Protein AF-A0A920QDI7-F1 (afdb_monomer_lite)

Sequence (162 aa):
MRTILAETRPQVVYTHNFADKHDTHVAVVVPLIRAFANYRRTSGRERFTASRFGATSIWVLDDEKVLLDMSNRPNLVRAFISIFDSQITGGKRYDLALEGRLRSNATFFDSHAVDEMNLASYAMDLKPLVDDPSLDIAGYVDGCIERFREDVRSRVSRFIGD

Secondary structure (DSSP, 8-state):
-HHHHHHH--SEEEE--SS-S-HHHHHHHHHHHHHHHHHHHHH----EEEE-SSS-GGGS-GGGEEEEE-TT-HHHHHHHHHT-HHHHTTS--HHHHHHHHHHHHHHHS-SSS--S-SSEEEEEE-HHHHH-TTS-HHHHHHHHHHHHHHHHHHHHHHHH--

Structure (mmCIF, N/CA/C/O backbone):
data_AF-A0A920QDI7-F1
#
_entry.id   AF-A0A920QDI7-F1
#
loop_
_atom_site.group_PDB
_atom_site.id
_atom_site.type_symbol
_atom_site.label_atom_id
_atom_site.label_alt_id
_atom_site.label_comp_id
_atom_site.label_asym_id
_atom_site.label_entity_id
_atom_site.label_seq_id
_atom_site.pdbx_PDB_ins_code
_atom_site.Cartn_x
_atom_site.Cartn_y
_atom_site.Cartn_z
_atom_site.occupancy
_atom_site.B_iso_or_equiv
_atom_site.auth_seq_id
_atom_site.auth_comp_id
_atom_site.auth_asym_id
_atom_site.auth_atom_id
_atom_site.pdbx_PDB_model_num
ATOM 1 N N . MET A 1 1 ? -17.605 1.417 8.468 1.00 84.44 1 MET A N 1
ATOM 2 C CA . MET A 1 1 ? -16.383 0.741 8.968 1.00 84.44 1 MET A CA 1
ATOM 3 C C . MET A 1 1 ? -16.658 -0.221 10.124 1.00 84.44 1 MET A C 1
ATOM 5 O O . MET A 1 1 ? -16.483 -1.413 9.934 1.00 84.44 1 MET A O 1
ATOM 9 N N . ARG A 1 2 ? -17.113 0.253 11.299 1.00 83.00 2 ARG A N 1
ATOM 10 C CA . ARG A 1 2 ? -17.318 -0.600 12.492 1.00 83.00 2 ARG A CA 1
ATOM 11 C C . ARG A 1 2 ? -18.241 -1.797 12.242 1.00 83.00 2 ARG A C 1
ATOM 13 O O . ARG A 1 2 ? -17.874 -2.906 12.601 1.00 83.00 2 ARG A O 1
ATOM 20 N N . THR A 1 3 ? -19.373 -1.579 11.571 1.00 90.00 3 THR A N 1
ATOM 21 C CA . THR A 1 3 ? -20.306 -2.650 11.183 1.00 90.00 3 THR A CA 1
ATOM 22 C C . THR A 1 3 ? -19.614 -3.716 10.337 1.00 90.00 3 THR A C 1
ATOM 24 O O . THR A 1 3 ? -19.663 -4.886 10.680 1.00 90.00 3 THR A O 1
ATOM 27 N N . ILE A 1 4 ? -18.872 -3.314 9.298 1.00 90.00 4 ILE A N 1
ATOM 28 C CA . ILE A 1 4 ? -18.135 -4.246 8.430 1.00 90.00 4 ILE A CA 1
ATOM 29 C C . ILE A 1 4 ? -17.152 -5.085 9.254 1.00 90.00 4 ILE A C 1
ATOM 31 O O . ILE A 1 4 ? -17.153 -6.301 9.135 1.00 90.00 4 ILE A O 1
ATOM 35 N N . LEU A 1 5 ? -16.358 -4.458 10.129 1.00 86.56 5 LEU A N 1
ATOM 36 C CA . LEU A 1 5 ? -15.389 -5.167 10.976 1.00 86.56 5 LEU A CA 1
ATOM 37 C C . LEU A 1 5 ? -16.057 -6.155 11.948 1.00 86.56 5 LEU A C 1
ATOM 39 O O . LEU A 1 5 ? -15.519 -7.236 12.192 1.00 86.56 5 LEU A O 1
ATOM 43 N N . ALA A 1 6 ? -17.217 -5.793 12.500 1.00 85.31 6 ALA A N 1
ATOM 44 C CA . ALA A 1 6 ? -17.971 -6.639 13.420 1.00 85.31 6 ALA A CA 1
ATOM 45 C C . ALA A 1 6 ? -18.571 -7.874 12.728 1.00 85.31 6 ALA A C 1
ATOM 47 O O . ALA A 1 6 ? -18.485 -8.972 13.286 1.00 85.31 6 ALA A O 1
ATOM 48 N N . GLU A 1 7 ? -19.112 -7.694 11.520 1.00 91.56 7 GLU A N 1
ATOM 49 C CA . GLU A 1 7 ? -19.748 -8.755 10.733 1.00 91.56 7 GLU A CA 1
ATOM 50 C C . GLU A 1 7 ? -18.722 -9.683 10.070 1.00 91.56 7 GLU A C 1
ATOM 52 O O . GLU A 1 7 ? -18.815 -10.902 10.194 1.00 91.56 7 GLU A O 1
ATOM 57 N N . THR A 1 8 ? -17.696 -9.135 9.407 1.00 89.75 8 THR A N 1
ATOM 58 C CA . THR A 1 8 ? -16.724 -9.949 8.650 1.00 89.75 8 THR A CA 1
ATOM 59 C C . THR A 1 8 ? -15.620 -10.534 9.523 1.00 89.75 8 THR A C 1
ATOM 61 O O . THR A 1 8 ? -14.980 -11.510 9.137 1.00 89.75 8 THR A O 1
ATOM 64 N N . ARG A 1 9 ? -15.391 -9.956 10.711 1.00 85.44 9 ARG A N 1
ATOM 65 C CA . ARG A 1 9 ? -14.387 -10.393 11.696 1.00 85.44 9 ARG A CA 1
ATOM 66 C C . ARG A 1 9 ? -13.029 -10.708 11.038 1.00 85.44 9 ARG A C 1
ATOM 68 O O . ARG A 1 9 ? -12.476 -11.781 11.309 1.00 85.44 9 ARG A O 1
ATOM 75 N N . PRO A 1 10 ? -12.437 -9.788 10.254 1.00 84.06 10 PRO A N 1
ATOM 76 C CA . PRO A 1 10 ? -11.335 -10.097 9.340 1.00 84.06 10 PRO A CA 1
ATOM 77 C C . PRO A 1 10 ? -10.015 -10.332 10.083 1.00 84.06 10 PRO A C 1
ATOM 79 O O . PRO A 1 10 ? -9.608 -9.504 10.896 1.00 84.06 10 PRO A O 1
ATOM 82 N N . GLN A 1 11 ? -9.333 -11.457 9.851 1.00 80.19 11 GLN A N 1
ATOM 83 C CA . GLN A 1 11 ? -8.019 -11.731 10.468 1.00 80.19 11 GLN A CA 1
ATOM 84 C C . GLN A 1 11 ? -6.927 -10.785 9.955 1.00 80.19 11 GLN A C 1
ATOM 86 O O . GLN A 1 11 ? -6.039 -10.396 10.713 1.00 80.19 11 GLN A O 1
ATOM 91 N N . VAL A 1 12 ? -7.039 -10.403 8.683 1.00 82.06 12 VAL A N 1
ATOM 92 C CA . VAL A 1 12 ? -6.138 -9.483 7.996 1.00 82.06 12 VAL A CA 1
ATOM 93 C C . VAL A 1 12 ? -6.954 -8.371 7.355 1.00 82.06 12 VAL A C 1
ATOM 95 O O . VAL A 1 12 ? -7.990 -8.639 6.742 1.00 82.06 12 VAL A O 1
ATOM 98 N N . VAL A 1 13 ? -6.485 -7.133 7.484 1.00 85.88 13 VAL A N 1
ATOM 99 C CA . VAL A 1 13 ? -7.046 -5.976 6.779 1.00 85.88 13 VAL A CA 1
ATOM 100 C C . VAL A 1 13 ? -5.986 -5.401 5.848 1.00 85.88 13 VAL A C 1
ATOM 102 O O . VAL A 1 13 ? -4.886 -5.074 6.289 1.00 85.88 13 VAL A O 1
ATOM 105 N N . TYR A 1 14 ? -6.345 -5.269 4.569 1.00 87.19 14 TYR A N 1
ATOM 106 C CA . TYR A 1 14 ? -5.563 -4.549 3.566 1.00 87.19 14 TYR A CA 1
ATOM 107 C C . TYR A 1 14 ? -6.183 -3.168 3.317 1.00 87.19 14 TYR A C 1
ATOM 109 O O . TYR A 1 14 ? -7.402 -3.062 3.178 1.00 87.19 14 TYR A O 1
ATOM 117 N N . THR A 1 15 ? -5.368 -2.113 3.267 1.00 89.75 15 THR A N 1
ATOM 118 C CA . THR A 1 15 ? -5.813 -0.711 3.082 1.00 89.75 15 THR A CA 1
ATOM 119 C C . THR A 1 15 ? -4.766 0.130 2.364 1.00 89.75 15 THR A C 1
ATOM 121 O O . THR A 1 15 ? -3.670 -0.353 2.200 1.00 89.75 15 THR A O 1
ATOM 124 N N . HIS A 1 16 ? -5.038 1.375 1.982 1.00 89.12 16 HIS A N 1
ATOM 125 C CA . HIS A 1 16 ? -4.036 2.270 1.389 1.00 89.12 16 HIS A CA 1
ATOM 126 C C . HIS A 1 16 ? -2.884 2.657 2.334 1.00 89.12 16 HIS A C 1
ATOM 128 O O . HIS A 1 16 ? -2.916 2.368 3.532 1.00 89.12 16 HIS A O 1
ATOM 134 N N . ASN A 1 17 ? -1.895 3.369 1.785 1.00 83.69 17 ASN A N 1
ATOM 135 C CA . ASN A 1 17 ? -0.751 3.913 2.511 1.00 83.69 17 ASN A CA 1
ATOM 136 C C . ASN A 1 17 ? -0.954 5.369 2.955 1.00 83.69 17 ASN A C 1
ATOM 138 O O . ASN A 1 17 ? -1.677 6.121 2.308 1.00 83.69 17 ASN A O 1
ATOM 142 N N . PHE A 1 18 ? -0.281 5.777 4.036 1.00 88.69 18 PHE A N 1
ATOM 143 C CA . PHE A 1 18 ? -0.295 7.169 4.507 1.00 88.69 18 PHE A CA 1
ATOM 144 C C . PHE A 1 18 ? 0.543 8.109 3.637 1.00 88.69 18 PHE A C 1
ATOM 146 O O . PHE A 1 18 ? 0.197 9.275 3.487 1.00 88.69 18 PHE A O 1
ATOM 153 N N . ALA A 1 19 ? 1.622 7.603 3.041 1.00 88.50 19 ALA A N 1
ATOM 154 C CA . ALA A 1 19 ? 2.451 8.339 2.092 1.00 88.50 19 ALA A CA 1
ATOM 155 C C . ALA A 1 19 ? 2.031 7.973 0.664 1.00 88.50 19 ALA A C 1
ATOM 157 O O . ALA A 1 19 ? 2.696 7.209 -0.041 1.00 88.50 19 ALA A O 1
ATOM 158 N N . ASP A 1 20 ? 0.859 8.472 0.284 1.00 88.00 20 ASP A N 1
ATOM 159 C CA . ASP A 1 20 ? 0.262 8.330 -1.039 1.00 88.00 20 ASP A CA 1
ATOM 160 C C . ASP A 1 20 ? 0.151 9.701 -1.711 1.00 88.00 20 ASP A C 1
A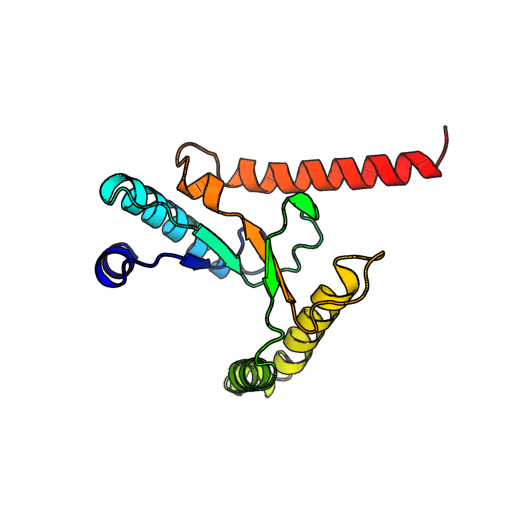TOM 162 O O . ASP A 1 20 ? -0.009 10.718 -1.041 1.00 88.00 20 ASP A O 1
ATOM 166 N N . LYS A 1 21 ? 0.218 9.741 -3.043 1.00 87.88 21 LYS A N 1
ATOM 167 C CA . LYS A 1 21 ? 0.035 10.986 -3.799 1.00 87.88 21 LYS A CA 1
ATOM 168 C C . LYS A 1 21 ? -1.438 11.416 -3.870 1.00 87.88 21 LYS A C 1
ATOM 170 O O . LYS A 1 21 ? -1.725 12.560 -4.213 1.00 87.88 21 LYS A O 1
ATOM 175 N N . HIS A 1 22 ? -2.369 10.503 -3.616 1.00 88.88 22 HIS A N 1
ATOM 176 C CA . HIS A 1 22 ? -3.800 10.762 -3.639 1.00 88.88 22 HIS A CA 1
ATOM 177 C C . HIS A 1 22 ? -4.343 10.973 -2.222 1.00 88.88 22 HIS A C 1
ATOM 179 O O . HIS A 1 22 ? -4.466 10.024 -1.450 1.00 88.88 22 HIS A O 1
ATOM 185 N N . ASP A 1 23 ? -4.773 12.197 -1.909 1.00 92.00 23 ASP A N 1
ATOM 186 C CA . ASP A 1 23 ? -5.338 12.550 -0.594 1.00 92.00 23 ASP A CA 1
ATOM 187 C C . ASP A 1 23 ? -6.524 11.667 -0.189 1.00 92.00 23 ASP A C 1
ATOM 189 O O . ASP A 1 23 ? -6.730 11.385 0.990 1.00 92.00 23 ASP A O 1
ATOM 193 N N . THR A 1 24 ? -7.299 11.181 -1.162 1.00 93.50 24 THR A N 1
ATOM 194 C CA . THR A 1 24 ? -8.423 10.270 -0.911 1.00 93.50 24 THR A CA 1
ATOM 195 C C . THR A 1 24 ? -7.972 8.927 -0.349 1.00 93.50 24 THR A C 1
ATOM 197 O O . THR A 1 24 ? -8.672 8.363 0.489 1.00 93.50 24 THR A O 1
ATOM 200 N N . HIS A 1 25 ? -6.803 8.425 -0.755 1.00 90.69 25 HIS A N 1
ATOM 201 C CA . HIS A 1 25 ? -6.220 7.224 -0.170 1.00 90.69 25 HIS A CA 1
ATOM 202 C C . HIS A 1 25 ? -5.882 7.483 1.299 1.00 90.69 25 HIS A C 1
ATOM 204 O O . HIS A 1 25 ? -6.381 6.770 2.167 1.00 90.69 25 HIS A O 1
ATOM 210 N N . VAL A 1 26 ? -5.151 8.563 1.590 1.00 90.31 26 VAL A N 1
ATOM 211 C CA . VAL A 1 26 ? -4.766 8.954 2.959 1.00 90.31 26 VAL A CA 1
ATOM 212 C C . VAL A 1 26 ? -5.997 9.149 3.857 1.00 90.31 26 VAL A C 1
ATOM 214 O O . VAL A 1 26 ? -6.053 8.629 4.976 1.00 90.31 26 VAL A O 1
ATOM 217 N N . ALA A 1 27 ? -7.030 9.823 3.342 1.00 91.94 27 ALA A N 1
ATOM 218 C CA . ALA A 1 27 ? -8.278 10.094 4.050 1.00 91.94 27 ALA A CA 1
ATOM 219 C C . ALA A 1 27 ? -9.062 8.824 4.430 1.00 91.94 27 ALA A C 1
ATOM 221 O O . ALA A 1 27 ? -9.822 8.849 5.399 1.00 91.94 27 ALA A O 1
ATOM 222 N N . VAL A 1 28 ? -8.880 7.709 3.711 1.00 91.06 28 VAL A N 1
ATOM 223 C CA . VAL A 1 28 ? -9.511 6.415 4.031 1.00 91.06 28 VAL A CA 1
ATOM 224 C C . VAL A 1 28 ? -8.742 5.655 5.117 1.00 91.06 28 VAL A C 1
ATOM 226 O O . VAL A 1 28 ? -9.365 5.024 5.977 1.00 91.06 28 VAL A O 1
ATOM 229 N N . VAL A 1 29 ? -7.407 5.726 5.127 1.00 90.81 29 VAL A N 1
ATOM 230 C CA . VAL A 1 29 ? -6.571 4.936 6.054 1.00 90.81 29 VAL A CA 1
ATOM 231 C C . VAL A 1 29 ? -6.758 5.381 7.501 1.00 90.81 29 VAL A C 1
ATOM 233 O O . VAL A 1 29 ? -6.968 4.545 8.379 1.00 90.81 29 VAL A O 1
ATOM 236 N N . VAL A 1 30 ? -6.742 6.692 7.763 1.00 90.56 30 VAL A N 1
ATOM 237 C CA . VAL A 1 30 ? -6.856 7.249 9.125 1.00 90.56 30 VAL A CA 1
ATOM 238 C C . VAL A 1 30 ? -8.102 6.740 9.875 1.00 90.56 30 VAL A C 1
ATOM 240 O O . VAL A 1 30 ? -7.959 6.182 10.971 1.00 90.56 30 VAL A O 1
ATOM 243 N N . PRO A 1 31 ? -9.338 6.889 9.350 1.00 91.56 31 PRO A N 1
ATOM 244 C CA . PRO A 1 31 ? -10.523 6.392 10.039 1.00 91.56 31 PRO A CA 1
ATOM 245 C C . PRO A 1 31 ? -10.562 4.862 10.114 1.00 91.56 31 PRO A C 1
ATOM 247 O O . PRO A 1 31 ? -11.150 4.334 11.061 1.00 91.56 31 PRO A O 1
ATOM 250 N N . LEU A 1 32 ? -9.954 4.140 9.163 1.00 91.00 32 LEU A N 1
ATOM 251 C CA . LEU A 1 32 ? -9.877 2.678 9.213 1.00 91.00 32 LEU A CA 1
ATOM 252 C C . LEU A 1 32 ? -9.009 2.213 10.375 1.00 91.00 32 LEU A C 1
ATOM 254 O O . LEU A 1 32 ? -9.485 1.415 11.178 1.00 91.00 32 LEU A O 1
ATOM 258 N N . ILE A 1 33 ? -7.791 2.741 10.499 1.00 89.75 33 ILE A N 1
ATOM 259 C CA . ILE A 1 33 ? -6.868 2.389 11.583 1.00 89.75 33 ILE A CA 1
ATOM 260 C C . ILE A 1 33 ? -7.504 2.686 12.938 1.00 89.75 33 ILE A C 1
ATOM 262 O O . ILE A 1 33 ? -7.586 1.799 13.785 1.00 89.75 33 ILE A O 1
ATOM 266 N N . ARG A 1 34 ? -8.106 3.869 13.108 1.00 90.06 34 ARG A N 1
ATOM 267 C CA . ARG A 1 34 ? -8.834 4.220 14.340 1.00 90.06 34 ARG A CA 1
ATOM 268 C C . ARG A 1 34 ? -10.013 3.288 14.625 1.00 90.06 34 ARG A C 1
ATOM 270 O O . ARG A 1 34 ? -10.267 2.938 15.780 1.00 90.06 34 ARG A O 1
ATOM 277 N N . ALA A 1 35 ? -10.780 2.898 13.608 1.00 89.50 35 ALA A N 1
ATOM 278 C CA . ALA A 1 35 ? -11.890 1.966 13.784 1.00 89.50 35 ALA A CA 1
ATOM 279 C C . ALA A 1 35 ? -11.399 0.557 14.141 1.00 89.50 35 ALA A C 1
ATOM 281 O O . ALA A 1 35 ? -12.016 -0.104 14.978 1.00 89.50 35 ALA A O 1
ATOM 282 N N . PHE A 1 36 ? -10.298 0.118 13.533 1.00 86.00 36 PHE A N 1
ATOM 283 C CA . PHE A 1 36 ? -9.740 -1.209 13.733 1.00 86.00 36 PHE A CA 1
ATOM 284 C C . PHE A 1 36 ? -9.050 -1.351 15.090 1.00 86.00 36 PHE A C 1
ATOM 286 O O . PHE A 1 36 ? -9.345 -2.303 15.805 1.00 86.00 36 PHE A O 1
ATOM 293 N N . ALA A 1 37 ? -8.267 -0.355 15.506 1.00 86.38 37 ALA A N 1
ATOM 294 C CA . ALA A 1 37 ? -7.727 -0.217 16.858 1.00 86.38 37 ALA A CA 1
ATOM 295 C C . ALA A 1 37 ? -8.820 -0.360 17.934 1.00 86.38 37 ALA A C 1
ATOM 297 O O . ALA A 1 37 ? -8.746 -1.194 18.839 1.00 86.38 37 ALA A O 1
ATOM 298 N N . ASN A 1 38 ? -9.911 0.401 17.786 1.00 84.81 38 ASN A N 1
ATOM 299 C CA . ASN A 1 38 ? -11.052 0.326 18.699 1.00 84.81 38 ASN A CA 1
ATOM 300 C C . ASN A 1 38 ? -11.718 -1.057 18.704 1.00 84.81 38 ASN A C 1
ATOM 302 O O . ASN A 1 38 ? -12.070 -1.564 19.767 1.00 84.81 38 ASN A O 1
ATOM 306 N N . TYR A 1 39 ? -11.895 -1.662 17.528 1.00 82.19 39 TYR A N 1
ATOM 307 C CA . TYR A 1 39 ? -12.481 -2.994 17.389 1.00 82.19 39 TYR A CA 1
ATOM 308 C C . TYR A 1 39 ? -11.591 -4.097 17.984 1.00 82.19 39 TYR A C 1
ATOM 310 O O . TYR A 1 39 ? -12.096 -5.040 18.595 1.00 82.19 39 TYR A O 1
ATOM 318 N N . ARG A 1 40 ? -10.266 -3.998 17.842 1.00 77.44 40 ARG A N 1
ATOM 319 C CA . ARG A 1 40 ? -9.314 -4.944 18.435 1.00 77.44 40 ARG A CA 1
ATOM 320 C C . ARG A 1 40 ? -9.424 -4.928 19.957 1.00 77.44 40 ARG A C 1
ATOM 322 O O . ARG A 1 40 ? -9.594 -5.987 20.558 1.00 77.44 40 ARG A O 1
ATOM 329 N N . ARG A 1 41 ? -9.441 -3.735 20.562 1.00 77.38 41 ARG A N 1
ATOM 330 C CA . ARG A 1 41 ? -9.596 -3.559 22.014 1.00 77.38 41 ARG A CA 1
ATOM 331 C C . ARG A 1 41 ? -10.876 -4.198 22.560 1.00 77.38 41 ARG A C 1
ATOM 333 O O . ARG A 1 41 ? -10.862 -4.729 23.663 1.00 77.38 41 ARG A O 1
ATOM 340 N N . THR A 1 42 ? -11.979 -4.156 21.810 1.00 74.25 42 THR A N 1
ATOM 341 C CA . THR A 1 42 ? -13.258 -4.735 22.256 1.00 74.25 42 THR A CA 1
ATOM 342 C C . THR A 1 42 ? -13.415 -6.219 21.932 1.00 74.25 42 THR A C 1
ATOM 344 O O . THR A 1 42 ? -14.188 -6.894 22.601 1.00 74.25 42 THR A O 1
ATOM 347 N N . SER A 1 43 ? -12.717 -6.737 20.916 1.00 72.88 43 SER A N 1
ATOM 348 C CA . SER A 1 43 ? -12.855 -8.131 20.466 1.00 72.88 43 SER A CA 1
ATOM 349 C C . SER A 1 43 ? -11.749 -9.077 20.949 1.00 72.88 43 SER A C 1
ATOM 351 O O . SER A 1 43 ? -11.930 -10.289 20.845 1.00 72.88 43 SER A O 1
ATOM 353 N N . GLY A 1 44 ? -10.620 -8.557 21.452 1.00 62.25 44 GLY A N 1
ATOM 354 C CA . GLY A 1 44 ? -9.534 -9.345 22.054 1.00 62.25 44 GLY A CA 1
ATOM 355 C C . GLY A 1 44 ? -8.754 -10.244 21.084 1.00 62.25 44 GLY A C 1
ATOM 356 O O . GLY A 1 44 ? -8.115 -11.194 21.518 1.00 62.25 44 GLY A O 1
ATOM 357 N N . ARG A 1 45 ? -8.824 -9.997 19.770 1.00 59.66 45 ARG A N 1
ATOM 358 C CA . ARG A 1 45 ? -8.191 -10.849 18.746 1.00 59.66 45 ARG A CA 1
ATOM 359 C C . ARG A 1 45 ? -6.927 -10.212 18.179 1.00 59.66 45 ARG A C 1
ATOM 361 O O . ARG A 1 45 ? -6.980 -9.068 17.731 1.00 59.66 45 ARG A O 1
ATOM 368 N N . GLU A 1 46 ? -5.835 -10.973 18.121 1.00 54.28 46 GLU A N 1
ATOM 369 C CA . GLU A 1 46 ? -4.643 -10.592 17.361 1.00 54.28 46 GLU A CA 1
ATOM 370 C C . GLU A 1 46 ? -4.958 -10.561 15.866 1.00 54.28 46 GLU A C 1
ATOM 372 O O . GLU A 1 46 ? -5.497 -11.522 15.312 1.00 54.28 46 GLU A O 1
ATOM 377 N N . ARG A 1 47 ? -4.688 -9.427 15.217 1.00 60.84 47 ARG A N 1
ATOM 378 C CA . ARG A 1 47 ? -4.984 -9.230 13.796 1.00 60.84 47 ARG A CA 1
ATOM 379 C C . ARG A 1 47 ? -3.888 -8.405 13.132 1.00 60.84 47 ARG A C 1
ATOM 381 O O . ARG A 1 47 ? -3.368 -7.463 13.728 1.00 60.84 47 ARG A O 1
ATOM 388 N N . PHE A 1 48 ? -3.557 -8.777 11.902 1.00 58.22 48 PHE A N 1
ATOM 389 C CA . PHE A 1 48 ? -2.525 -8.144 11.085 1.00 58.22 48 PHE A CA 1
ATOM 390 C C . PHE A 1 48 ? -3.155 -7.074 10.182 1.00 58.22 48 PHE A C 1
ATOM 392 O O . PHE A 1 48 ? -4.211 -7.305 9.589 1.00 58.22 48 PHE A O 1
ATOM 399 N N . THR A 1 49 ? -2.530 -5.900 10.083 1.00 57.91 49 THR A N 1
ATOM 400 C CA . THR A 1 49 ? -2.975 -4.829 9.177 1.00 57.91 49 THR A CA 1
ATOM 401 C C . THR A 1 49 ? -1.820 -4.461 8.272 1.00 57.91 49 THR A C 1
ATOM 403 O O . THR A 1 49 ? -0.845 -3.881 8.736 1.00 57.91 49 THR A O 1
ATOM 406 N N . ALA A 1 50 ? -1.938 -4.783 6.989 1.00 56.97 50 ALA A N 1
ATOM 407 C CA . ALA A 1 50 ? -0.966 -4.370 5.988 1.00 56.97 50 ALA A CA 1
ATOM 408 C C . ALA A 1 50 ? -1.566 -3.274 5.115 1.00 56.97 50 ALA A C 1
ATOM 410 O O . ALA A 1 50 ? -2.710 -3.365 4.669 1.00 56.97 50 ALA A O 1
ATOM 411 N N . SER A 1 51 ? -0.783 -2.245 4.829 1.00 59.75 51 SER A N 1
ATOM 412 C CA . SER A 1 51 ? -1.168 -1.230 3.858 1.00 59.75 51 SER A CA 1
ATOM 413 C C . SER A 1 51 ? -0.662 -1.593 2.461 1.00 59.75 51 SER A C 1
ATOM 415 O O . SER A 1 51 ? 0.537 -1.731 2.240 1.00 59.75 51 SER A O 1
ATOM 417 N N . ARG A 1 52 ? -1.576 -1.733 1.500 1.00 53.41 52 ARG A N 1
ATOM 418 C CA . ARG A 1 52 ? -1.336 -1.805 0.065 1.00 53.41 52 ARG A CA 1
ATOM 419 C C . ARG A 1 52 ? -1.951 -0.612 -0.682 1.00 53.41 52 ARG A C 1
ATOM 421 O O . ARG A 1 52 ? -3.128 -0.309 -0.540 1.00 53.41 52 ARG A O 1
ATOM 428 N N . PHE A 1 53 ? -1.176 -0.135 -1.659 1.00 47.34 53 PHE A N 1
ATOM 429 C CA . PHE A 1 53 ? -1.572 0.610 -2.866 1.00 47.34 53 PHE A CA 1
ATOM 430 C C . PHE A 1 53 ? -1.425 2.140 -2.817 1.00 47.34 53 PHE A C 1
ATOM 432 O O . PHE A 1 53 ? -2.185 2.806 -2.124 1.00 47.34 53 PHE A O 1
ATOM 439 N N . GLY A 1 54 ? -0.512 2.642 -3.672 1.00 45.50 54 GLY A N 1
ATOM 440 C CA . GLY A 1 54 ? -0.592 3.950 -4.350 1.00 45.50 54 GLY A CA 1
ATOM 441 C C . GLY A 1 54 ? 0.649 4.869 -4.318 1.00 45.50 54 GLY A C 1
ATOM 442 O O . GLY A 1 54 ? 0.674 5.876 -5.020 1.00 45.50 54 GLY A O 1
ATOM 443 N N . ALA A 1 55 ? 1.758 4.454 -3.703 1.00 51.31 55 ALA A N 1
ATOM 444 C CA . ALA A 1 55 ? 3.107 4.944 -4.019 1.00 51.31 55 ALA A CA 1
ATOM 445 C C . ALA A 1 55 ? 4.117 3.799 -3.849 1.00 51.31 55 ALA A C 1
ATOM 447 O O . ALA A 1 55 ? 3.877 2.873 -3.077 1.00 51.31 55 ALA A O 1
ATOM 448 N N . THR A 1 56 ? 5.223 3.808 -4.593 1.00 61.53 56 THR A N 1
ATOM 449 C CA . THR A 1 56 ? 6.290 2.821 -4.387 1.00 61.53 56 THR A CA 1
ATOM 450 C C . THR A 1 56 ? 6.904 3.056 -3.001 1.00 61.53 56 THR A C 1
ATOM 452 O O . THR A 1 56 ? 7.481 4.116 -2.776 1.00 61.53 56 THR A O 1
ATOM 455 N N . SER A 1 57 ? 6.819 2.088 -2.083 1.00 71.25 57 SER A N 1
ATOM 456 C CA . SER A 1 57 ? 7.412 2.178 -0.732 1.00 71.25 57 SER A CA 1
ATOM 457 C C . SER A 1 57 ? 8.937 1.999 -0.719 1.00 71.25 57 SER A C 1
ATOM 459 O O . SER A 1 57 ? 9.485 1.461 0.233 1.00 71.25 57 SER A O 1
ATOM 461 N N . ILE A 1 58 ? 9.641 2.428 -1.773 1.00 79.19 58 ILE A N 1
ATOM 462 C CA . ILE A 1 58 ? 11.115 2.365 -1.861 1.00 79.19 58 ILE A CA 1
ATOM 463 C C . ILE A 1 58 ? 11.819 3.170 -0.762 1.00 79.19 58 ILE A C 1
ATOM 465 O O . ILE A 1 58 ? 12.975 2.907 -0.474 1.00 79.19 58 ILE A O 1
ATOM 469 N N . TRP A 1 59 ? 11.120 4.134 -0.167 1.00 87.06 59 TRP A N 1
ATOM 470 C CA . TRP A 1 59 ? 11.596 5.007 0.906 1.00 87.06 59 TRP A CA 1
ATOM 471 C C . TRP A 1 59 ? 11.375 4.420 2.309 1.00 87.06 59 TRP A C 1
ATOM 473 O O . TRP A 1 59 ? 11.677 5.079 3.291 1.00 87.06 59 TRP A O 1
ATOM 483 N N . VAL A 1 60 ? 10.817 3.213 2.422 1.00 89.94 60 VAL A N 1
ATOM 484 C CA . VAL A 1 60 ? 10.822 2.437 3.673 1.00 89.94 60 VAL A CA 1
ATOM 485 C C . VAL A 1 60 ? 12.058 1.535 3.642 1.00 89.94 60 VAL A C 1
ATOM 487 O O . VAL A 1 60 ? 12.453 1.095 2.561 1.00 89.94 60 VAL A O 1
ATOM 490 N N . LEU A 1 61 ? 12.695 1.267 4.779 1.00 91.38 61 LEU A N 1
ATOM 491 C CA . LEU A 1 61 ? 13.820 0.325 4.836 1.00 91.38 61 LEU A CA 1
ATOM 492 C C . LEU A 1 61 ? 13.344 -1.119 4.621 1.00 91.38 61 LEU A C 1
ATOM 494 O O . LEU A 1 61 ? 12.185 -1.438 4.873 1.00 91.38 61 LEU A O 1
ATOM 498 N N . ASP A 1 62 ? 14.210 -1.990 4.099 1.00 88.56 62 ASP A N 1
ATOM 499 C CA . ASP A 1 62 ? 13.818 -3.351 3.696 1.00 88.56 62 ASP A CA 1
ATOM 500 C C . ASP A 1 62 ? 13.345 -4.226 4.864 1.00 88.56 62 ASP A C 1
ATOM 502 O O . ASP A 1 62 ? 12.425 -5.020 4.692 1.00 88.56 62 ASP A O 1
ATOM 506 N N . ASP A 1 63 ? 13.900 -4.027 6.058 1.00 88.19 63 ASP A N 1
ATOM 507 C CA . ASP A 1 63 ? 13.518 -4.704 7.303 1.00 88.19 63 ASP A CA 1
ATOM 508 C C . ASP A 1 63 ? 12.188 -4.209 7.899 1.00 88.19 63 ASP A C 1
ATOM 510 O O . ASP A 1 63 ? 11.591 -4.882 8.739 1.00 88.19 63 ASP A O 1
ATOM 514 N N . GLU A 1 64 ? 11.688 -3.065 7.433 1.00 87.88 64 GLU A N 1
ATOM 515 C CA . GLU A 1 64 ? 10.397 -2.486 7.828 1.00 87.88 64 GLU A CA 1
ATOM 516 C C . GLU A 1 64 ? 9.306 -2.672 6.763 1.00 87.88 64 GLU A C 1
ATOM 518 O O . GLU A 1 64 ? 8.133 -2.341 6.978 1.00 87.88 64 GLU A O 1
ATOM 523 N N . LYS A 1 65 ? 9.676 -3.193 5.588 1.00 86.31 65 LYS A N 1
ATOM 524 C CA . LYS A 1 65 ? 8.739 -3.506 4.511 1.00 86.31 65 LYS A CA 1
ATOM 525 C C . LYS A 1 65 ? 8.065 -4.845 4.765 1.00 86.31 65 LYS A C 1
ATOM 527 O O . LYS A 1 65 ? 8.684 -5.843 5.113 1.00 86.31 65 LYS A O 1
ATOM 532 N N . VAL A 1 66 ? 6.781 -4.899 4.437 1.00 86.56 66 VAL A N 1
ATOM 533 C CA . VAL A 1 66 ? 6.064 -6.160 4.253 1.00 86.56 66 VAL A CA 1
ATOM 534 C C . VAL A 1 66 ? 6.052 -6.488 2.763 1.00 86.56 66 VAL A C 1
ATOM 536 O O . VAL A 1 66 ? 5.529 -5.715 1.955 1.00 86.56 66 VAL A O 1
ATOM 539 N N . LEU A 1 67 ? 6.592 -7.650 2.393 1.00 87.12 67 LEU A N 1
ATOM 540 C CA . LEU A 1 67 ? 6.535 -8.157 1.025 1.00 87.12 67 LEU A CA 1
ATOM 541 C C . LEU A 1 67 ? 5.299 -9.042 0.839 1.00 87.12 67 LEU A C 1
ATOM 543 O O . LEU A 1 67 ? 5.095 -10.020 1.555 1.00 87.12 67 LEU A O 1
ATOM 547 N N . LEU A 1 68 ? 4.453 -8.692 -0.128 1.00 88.75 68 LEU A N 1
ATOM 548 C CA . LEU A 1 68 ? 3.269 -9.469 -0.481 1.00 88.75 68 LEU A CA 1
ATOM 549 C C . LEU A 1 68 ? 3.541 -10.248 -1.767 1.00 88.75 68 LEU A C 1
ATOM 551 O O . LEU A 1 68 ? 3.506 -9.662 -2.853 1.00 88.75 68 LEU A O 1
ATOM 555 N N . ASP A 1 69 ? 3.782 -11.553 -1.637 1.00 90.50 69 ASP A N 1
ATOM 556 C CA . ASP A 1 69 ? 3.960 -12.456 -2.776 1.00 90.50 69 ASP A CA 1
ATOM 557 C C . ASP A 1 69 ? 2.644 -12.642 -3.548 1.00 90.50 69 ASP A C 1
ATOM 559 O O . ASP A 1 69 ? 1.600 -13.011 -3.002 1.00 90.50 69 ASP A O 1
ATOM 563 N N . MET A 1 70 ? 2.695 -12.380 -4.851 1.00 90.88 70 MET A N 1
ATOM 564 C CA . MET A 1 70 ? 1.582 -12.511 -5.788 1.00 90.88 70 MET A CA 1
ATOM 565 C C . MET A 1 70 ? 1.892 -13.492 -6.929 1.00 90.88 70 MET A C 1
ATOM 567 O O . MET A 1 70 ? 1.180 -13.522 -7.937 1.00 90.88 70 MET A O 1
ATOM 571 N N . SER A 1 71 ? 2.932 -14.312 -6.776 1.00 89.94 71 SER A N 1
ATOM 572 C CA . SER A 1 71 ? 3.479 -15.177 -7.827 1.00 89.94 71 SER A CA 1
ATOM 573 C C . SER A 1 71 ? 2.586 -16.364 -8.180 1.00 89.94 71 SER A C 1
ATOM 575 O O . SER A 1 71 ? 2.649 -16.860 -9.300 1.00 89.94 71 SER A O 1
ATOM 577 N N . ASN A 1 72 ? 1.723 -16.810 -7.262 1.00 92.00 72 ASN A N 1
ATOM 578 C CA . ASN A 1 72 ? 0.923 -18.029 -7.432 1.00 92.00 72 ASN A CA 1
ATOM 579 C C . ASN A 1 72 ? -0.077 -17.946 -8.607 1.00 92.00 72 ASN A C 1
ATOM 581 O O . ASN A 1 72 ? -0.275 -18.911 -9.341 1.00 92.00 72 ASN A O 1
ATOM 585 N N . ARG A 1 73 ? -0.737 -16.793 -8.806 1.00 92.25 73 ARG A N 1
ATOM 586 C CA . ARG A 1 73 ? -1.816 -16.641 -9.808 1.00 92.25 73 ARG A CA 1
ATOM 587 C C . ARG A 1 73 ? -1.680 -15.361 -10.645 1.00 92.25 73 ARG A C 1
ATOM 589 O O . ARG A 1 73 ? -2.555 -14.491 -10.592 1.00 92.25 73 ARG A O 1
ATOM 596 N N . PRO A 1 74 ? -0.621 -15.231 -11.466 1.00 91.00 74 PRO A N 1
ATOM 597 C CA . PRO A 1 74 ? -0.338 -14.018 -12.239 1.00 91.00 74 PRO A CA 1
ATOM 598 C C . PRO A 1 74 ? -1.398 -13.736 -13.314 1.00 91.00 74 PRO A C 1
ATOM 600 O O . PRO A 1 74 ? -1.586 -12.600 -13.744 1.00 91.00 74 PRO A O 1
ATOM 603 N N . ASN A 1 75 ? -2.109 -14.764 -13.782 1.00 94.38 75 ASN A N 1
ATOM 604 C CA . ASN A 1 75 ? -3.262 -14.614 -14.671 1.00 94.38 75 ASN A CA 1
ATOM 605 C C . ASN A 1 75 ? -4.432 -13.886 -13.986 1.00 94.38 75 ASN A C 1
ATOM 607 O O . ASN A 1 75 ? -5.049 -13.034 -14.618 1.00 94.38 75 ASN A O 1
ATOM 611 N N . LEU A 1 76 ? -4.703 -14.161 -12.703 1.00 94.50 76 LEU A N 1
ATOM 612 C CA . LEU A 1 76 ? -5.755 -13.460 -11.960 1.00 94.50 76 LEU A CA 1
ATOM 613 C C . LEU A 1 76 ? -5.381 -12.004 -11.695 1.00 94.50 76 LEU A C 1
ATOM 615 O O . LEU A 1 76 ? -6.233 -11.135 -11.830 1.00 94.50 76 LEU A O 1
ATOM 619 N N . VAL A 1 77 ? -4.112 -11.726 -11.377 1.00 91.44 77 VAL A N 1
ATOM 620 C CA . VAL A 1 77 ? -3.617 -10.348 -11.227 1.00 91.44 77 VAL A CA 1
ATOM 621 C C . VAL A 1 77 ? -3.895 -9.548 -12.498 1.00 91.44 77 VAL A C 1
ATOM 623 O O . VAL A 1 77 ? -4.558 -8.519 -12.440 1.00 91.44 77 VAL A O 1
ATOM 626 N N . ARG A 1 78 ? -3.474 -10.061 -13.659 1.00 92.44 78 ARG A N 1
ATOM 627 C CA . ARG A 1 78 ? -3.704 -9.404 -14.955 1.00 92.44 78 ARG A CA 1
ATOM 628 C C . ARG A 1 78 ? -5.185 -9.213 -15.263 1.00 92.44 78 ARG A C 1
ATOM 630 O O . ARG A 1 78 ? -5.578 -8.117 -15.660 1.00 92.44 78 ARG A O 1
ATOM 637 N N . ALA A 1 79 ? -6.004 -10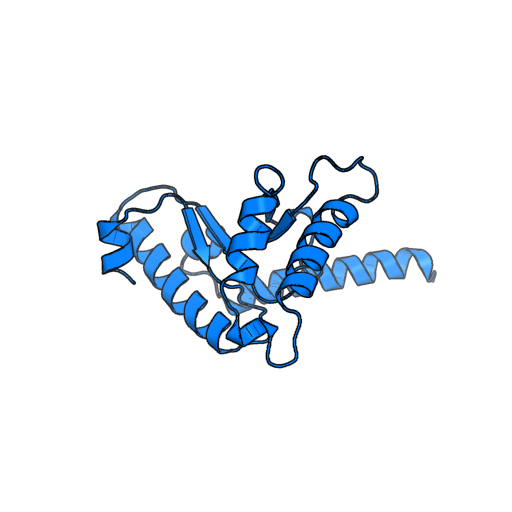.240 -15.034 1.00 94.75 79 ALA A N 1
ATOM 638 C CA . ALA A 1 79 ? -7.445 -10.155 -15.237 1.00 94.75 79 ALA A CA 1
ATOM 639 C C . ALA A 1 79 ? -8.071 -9.058 -14.361 1.00 94.75 79 ALA A C 1
ATOM 641 O O . ALA A 1 79 ? -8.734 -8.177 -14.897 1.00 94.75 79 ALA A O 1
ATOM 642 N N . PHE A 1 80 ? -7.800 -9.049 -13.049 1.00 92.88 80 PHE A N 1
ATOM 643 C CA . PHE A 1 80 ? -8.368 -8.073 -12.110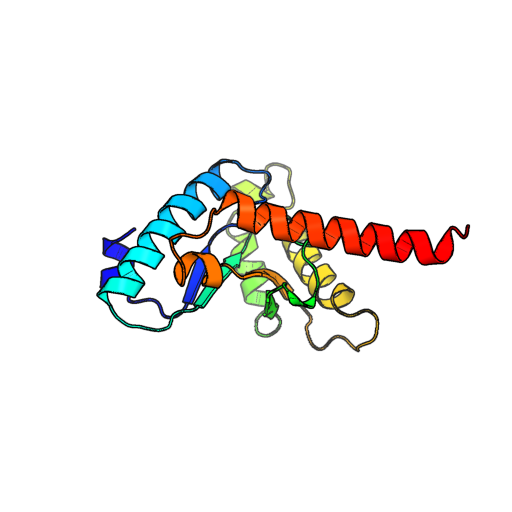 1.00 92.88 80 PHE A CA 1
ATOM 644 C C . PHE A 1 80 ? -7.947 -6.631 -12.371 1.00 92.88 80 PHE A C 1
ATOM 646 O O . PHE A 1 80 ? -8.700 -5.723 -12.043 1.00 92.88 80 PHE A O 1
ATOM 653 N N . ILE A 1 81 ? -6.766 -6.393 -12.937 1.00 89.75 81 ILE A N 1
ATOM 654 C CA . ILE A 1 81 ? -6.369 -5.031 -13.305 1.00 89.75 81 ILE A CA 1
ATOM 655 C C . ILE A 1 81 ? -7.067 -4.617 -14.605 1.00 89.75 81 ILE A C 1
ATOM 657 O O . ILE A 1 81 ? -7.531 -3.487 -14.729 1.00 89.75 81 ILE A O 1
ATOM 661 N N . SER A 1 82 ? -7.198 -5.557 -15.544 1.00 91.88 82 SER A N 1
ATOM 662 C CA . SER A 1 82 ? -7.754 -5.306 -16.875 1.00 91.88 82 SER A CA 1
ATOM 663 C C . SER A 1 82 ? -9.273 -5.108 -16.892 1.00 91.88 82 SER A C 1
ATOM 665 O O . SER A 1 82 ? -9.787 -4.558 -17.859 1.00 91.88 82 SER A O 1
ATOM 667 N N . ILE A 1 83 ? -10.006 -5.510 -15.841 1.00 95.06 83 ILE A N 1
ATOM 668 C CA . ILE A 1 83 ? -11.467 -5.290 -15.778 1.00 95.06 83 ILE A CA 1
ATOM 669 C C . ILE A 1 83 ? -11.847 -3.802 -15.742 1.00 95.06 83 ILE A C 1
ATOM 671 O O . ILE A 1 83 ? -12.977 -3.450 -16.074 1.00 95.06 83 ILE A O 1
ATOM 675 N N . PHE A 1 84 ? -10.931 -2.923 -15.321 1.00 92.94 84 PHE A N 1
ATOM 676 C CA . PHE A 1 84 ? -11.178 -1.487 -15.209 1.00 92.94 84 PHE A CA 1
ATOM 677 C C . PHE A 1 84 ? -10.929 -0.778 -16.545 1.00 92.94 84 PHE A C 1
ATOM 679 O O . PHE A 1 84 ? -10.052 0.078 -16.651 1.00 92.94 84 PHE A O 1
ATOM 686 N N . ASP A 1 85 ? -11.720 -1.128 -17.563 1.00 92.62 85 ASP A N 1
ATOM 687 C CA . ASP A 1 85 ? -11.545 -0.662 -18.946 1.00 92.62 85 ASP A CA 1
ATOM 688 C C . ASP A 1 85 ? -11.446 0.868 -19.055 1.00 92.62 85 ASP A C 1
ATOM 690 O O . ASP A 1 85 ? -10.522 1.389 -19.676 1.00 92.62 85 ASP A O 1
ATOM 694 N N . SER A 1 86 ? -12.307 1.600 -18.339 1.00 93.69 86 SER A N 1
ATOM 695 C CA . SER A 1 86 ? -12.302 3.072 -18.328 1.00 93.69 86 SER A CA 1
ATOM 696 C C . SER A 1 86 ? -11.002 3.687 -17.804 1.00 93.69 86 SER A C 1
ATOM 698 O O . SER A 1 86 ? -10.682 4.828 -18.132 1.00 93.69 86 SER A O 1
ATOM 700 N N . GLN A 1 87 ? -10.246 2.948 -16.989 1.00 88.88 87 GLN A N 1
ATOM 701 C CA . GLN A 1 87 ? -8.946 3.385 -16.493 1.00 88.88 87 GLN A CA 1
ATOM 702 C C . GLN A 1 87 ? -7.832 3.111 -17.511 1.00 88.88 87 GLN A C 1
ATOM 704 O O . GLN A 1 87 ? -6.806 3.778 -17.462 1.00 88.88 87 GLN A O 1
ATOM 709 N N . ILE A 1 88 ? -8.027 2.179 -18.448 1.00 90.75 88 ILE A N 1
ATOM 710 C CA . ILE A 1 88 ? -7.012 1.729 -19.412 1.00 90.75 88 ILE A CA 1
ATOM 711 C C . ILE A 1 88 ? -7.167 2.444 -20.757 1.00 90.75 88 ILE A C 1
ATOM 713 O O . ILE A 1 88 ? -6.187 2.928 -21.330 1.00 90.75 88 ILE A O 1
ATOM 717 N N . THR A 1 89 ? -8.398 2.538 -21.261 1.00 90.44 89 THR A N 1
ATOM 718 C CA . THR A 1 89 ? -8.704 3.087 -22.591 1.00 90.44 89 THR A CA 1
ATOM 719 C C . THR A 1 89 ? -8.600 4.610 -22.646 1.00 90.44 89 THR A C 1
ATOM 721 O O . THR A 1 89 ? -8.352 5.169 -23.710 1.00 90.44 89 THR A O 1
ATOM 724 N N . GLY A 1 90 ? -8.669 5.289 -21.495 1.00 86.88 90 GLY A N 1
ATOM 725 C CA . GLY A 1 90 ? -8.530 6.745 -21.358 1.00 86.88 90 GLY A CA 1
ATOM 726 C C . GLY A 1 90 ? -7.111 7.305 -21.548 1.00 86.88 90 GLY A C 1
ATOM 727 O O . GLY A 1 90 ? -6.846 8.437 -21.147 1.00 86.88 90 GLY A O 1
ATOM 728 N N . GLY A 1 91 ? -6.179 6.528 -22.112 1.00 87.19 91 GLY A N 1
ATOM 729 C CA . GLY A 1 91 ? -4.813 6.970 -22.431 1.00 87.19 91 GLY A CA 1
ATOM 730 C C . GLY A 1 91 ? -3.757 6.679 -21.359 1.00 87.19 91 GLY A C 1
ATOM 731 O O . GLY A 1 91 ? -2.602 7.072 -21.519 1.00 87.19 91 GLY A O 1
ATOM 732 N N . LYS A 1 92 ? -4.106 5.965 -20.282 1.00 89.50 92 LYS A N 1
ATOM 733 C CA . LYS A 1 92 ? -3.153 5.506 -19.261 1.00 89.50 92 LYS A CA 1
ATOM 734 C C . LYS A 1 92 ? -3.197 3.990 -19.140 1.00 89.50 92 LYS A C 1
ATOM 736 O O . LYS A 1 92 ? -4.164 3.428 -18.651 1.00 89.50 92 LYS A O 1
ATOM 741 N N . ARG A 1 93 ? -2.111 3.315 -19.515 1.00 93.12 93 ARG A N 1
ATOM 742 C CA . ARG A 1 93 ? -1.977 1.854 -19.388 1.00 93.12 93 ARG A CA 1
ATOM 743 C C . ARG A 1 93 ? -1.677 1.431 -17.945 1.00 93.12 93 ARG A C 1
ATOM 745 O O . ARG A 1 93 ? -0.577 0.972 -17.639 1.00 93.12 93 ARG A O 1
ATOM 752 N N . TYR A 1 94 ? -2.638 1.643 -17.039 1.00 90.62 94 TYR A N 1
ATOM 753 C CA . TYR A 1 94 ? -2.518 1.262 -15.624 1.00 90.62 94 TYR A CA 1
ATOM 754 C C . TYR A 1 94 ? -2.332 -0.247 -15.433 1.00 90.62 94 TYR A C 1
ATOM 756 O O . TYR A 1 94 ? -1.672 -0.654 -14.480 1.00 90.62 94 TYR A O 1
ATOM 764 N N . ASP A 1 95 ? -2.846 -1.054 -16.360 1.00 92.88 95 ASP A N 1
ATOM 765 C CA . ASP A 1 95 ? -2.590 -2.489 -16.463 1.00 92.88 95 ASP A CA 1
ATOM 766 C C . ASP A 1 95 ? -1.097 -2.803 -16.584 1.00 92.88 95 ASP A C 1
ATOM 768 O O . ASP A 1 95 ? -0.535 -3.485 -15.724 1.00 92.88 95 ASP A O 1
ATOM 772 N N . LEU A 1 96 ? -0.435 -2.221 -17.586 1.00 93.94 96 LEU A N 1
ATOM 773 C CA . LEU A 1 96 ? 0.995 -2.421 -17.812 1.00 93.94 96 LEU A CA 1
ATOM 774 C C . LEU A 1 96 ? 1.835 -1.815 -16.687 1.00 93.94 96 LEU A C 1
ATOM 776 O O . LEU A 1 96 ? 2.798 -2.429 -16.233 1.00 93.94 96 LEU A O 1
ATOM 780 N N . ALA A 1 97 ? 1.469 -0.620 -16.216 1.00 93.19 97 ALA A N 1
ATOM 781 C CA . ALA A 1 97 ? 2.213 0.072 -15.169 1.00 93.19 97 ALA A CA 1
ATOM 782 C C . ALA A 1 97 ? 2.181 -0.689 -13.835 1.00 93.19 97 ALA A C 1
ATOM 784 O O . ALA A 1 97 ? 3.199 -0.778 -13.145 1.00 93.19 97 ALA A O 1
ATOM 785 N N . LEU A 1 98 ? 1.024 -1.245 -13.462 1.00 91.19 98 LEU A N 1
ATOM 786 C CA . LEU A 1 98 ? 0.891 -2.013 -12.231 1.00 91.19 98 LEU A CA 1
ATOM 787 C C . LEU A 1 98 ? 1.607 -3.361 -12.335 1.00 91.19 98 LEU A C 1
ATOM 789 O O . LEU A 1 98 ? 2.358 -3.694 -11.422 1.00 91.19 98 LEU A O 1
ATOM 793 N N . GLU A 1 99 ? 1.436 -4.113 -13.427 1.00 92.31 99 GLU A N 1
ATOM 794 C CA . GLU A 1 99 ? 2.160 -5.379 -13.601 1.00 92.31 99 GLU A CA 1
ATOM 795 C C . GLU A 1 99 ? 3.678 -5.159 -13.636 1.00 92.31 99 GLU A C 1
ATOM 797 O O . GLU A 1 99 ? 4.413 -5.871 -12.952 1.00 92.31 99 GLU A O 1
ATOM 802 N N . GLY A 1 100 ? 4.143 -4.133 -14.357 1.00 93.50 100 GLY A N 1
ATOM 803 C CA . GLY A 1 100 ? 5.551 -3.745 -14.386 1.00 93.50 100 GLY A CA 1
ATOM 804 C C . GLY A 1 100 ? 6.092 -3.472 -12.985 1.00 93.50 100 GLY A C 1
ATOM 805 O O . GLY A 1 100 ? 7.114 -4.033 -12.606 1.00 93.50 100 GLY A O 1
ATOM 806 N N . ARG A 1 101 ? 5.360 -2.706 -12.165 1.00 91.81 101 ARG A N 1
ATOM 807 C CA . ARG A 1 101 ? 5.746 -2.451 -10.770 1.00 91.81 101 ARG A CA 1
ATOM 808 C C . ARG A 1 101 ? 5.827 -3.731 -9.940 1.00 91.81 101 ARG A C 1
ATOM 810 O O . ARG A 1 101 ? 6.759 -3.870 -9.159 1.00 91.81 101 ARG A O 1
ATOM 817 N N . LEU A 1 102 ? 4.874 -4.651 -10.089 1.00 92.31 102 LEU A N 1
ATOM 818 C CA . LEU A 1 102 ? 4.888 -5.908 -9.333 1.00 92.31 102 LEU A CA 1
ATOM 819 C C . LEU A 1 102 ? 6.103 -6.773 -9.682 1.00 92.31 102 LEU A C 1
ATOM 821 O O . LEU A 1 102 ? 6.699 -7.367 -8.790 1.00 92.31 102 LEU A O 1
ATOM 825 N N . ARG A 1 103 ? 6.480 -6.818 -10.963 1.00 93.38 103 ARG A N 1
ATOM 826 C CA . ARG A 1 103 ? 7.684 -7.523 -11.425 1.00 93.38 103 ARG A CA 1
ATOM 827 C C . ARG A 1 103 ? 8.952 -6.844 -10.924 1.00 93.38 103 ARG A C 1
ATOM 829 O O . ARG A 1 103 ? 9.796 -7.502 -10.338 1.00 93.38 103 ARG A O 1
ATOM 836 N N . SER A 1 104 ? 9.053 -5.523 -11.085 1.00 92.69 104 SER A N 1
ATOM 837 C CA . SER A 1 104 ? 10.209 -4.757 -10.607 1.00 92.69 104 SER A CA 1
ATOM 838 C C . SER A 1 104 ? 10.416 -4.903 -9.103 1.00 92.69 104 SER A C 1
ATOM 840 O O . SER A 1 104 ? 11.546 -5.068 -8.671 1.00 92.69 104 SER A O 1
ATOM 842 N N . ASN A 1 105 ? 9.348 -4.882 -8.305 1.00 91.69 105 ASN A N 1
ATOM 843 C CA . ASN A 1 105 ? 9.457 -5.120 -6.868 1.00 91.69 105 ASN A CA 1
ATOM 844 C C . ASN A 1 105 ? 9.941 -6.540 -6.552 1.00 91.69 105 ASN A C 1
ATOM 846 O O . ASN A 1 105 ? 10.701 -6.709 -5.615 1.00 91.69 105 ASN A O 1
ATOM 850 N N . ALA A 1 106 ? 9.491 -7.554 -7.296 1.00 91.12 106 ALA A N 1
ATOM 851 C CA . ALA A 1 106 ? 9.911 -8.931 -7.051 1.00 91.12 106 ALA A CA 1
ATOM 852 C C . ALA A 1 106 ? 11.415 -9.121 -7.309 1.00 91.12 106 ALA A C 1
ATOM 854 O O . ALA A 1 106 ? 12.092 -9.723 -6.488 1.00 91.12 106 ALA A O 1
ATOM 855 N N . THR A 1 107 ? 11.928 -8.533 -8.393 1.00 90.56 107 THR A N 1
ATOM 856 C CA . THR A 1 107 ? 13.338 -8.658 -8.795 1.00 90.56 107 THR A CA 1
ATOM 857 C C . THR A 1 107 ? 14.286 -7.718 -8.043 1.00 90.56 107 THR A C 1
ATOM 859 O O . THR A 1 107 ? 15.433 -8.062 -7.797 1.00 90.56 107 THR A O 1
ATOM 862 N N . PHE A 1 108 ? 13.857 -6.501 -7.690 1.00 88.25 108 PHE A N 1
ATOM 863 C CA . PHE A 1 108 ? 14.741 -5.512 -7.049 1.00 88.25 108 PHE A CA 1
ATOM 864 C C . PHE A 1 108 ? 14.690 -5.518 -5.519 1.00 88.25 108 PHE A C 1
ATOM 866 O O . PHE A 1 108 ? 15.339 -4.672 -4.907 1.00 88.25 108 PHE A O 1
ATOM 873 N N . PHE A 1 109 ? 13.907 -6.403 -4.898 1.00 84.31 109 PHE A N 1
ATOM 874 C CA . PHE A 1 109 ? 13.811 -6.453 -3.439 1.00 84.31 109 PHE A CA 1
ATOM 875 C C . PHE A 1 109 ? 15.115 -6.915 -2.781 1.00 84.31 109 PHE A C 1
ATOM 877 O O . PHE A 1 109 ? 15.544 -6.298 -1.813 1.00 84.31 109 PHE A O 1
ATOM 884 N N . ASP A 1 110 ? 15.761 -7.951 -3.319 1.00 81.00 110 ASP A N 1
ATOM 885 C CA . ASP A 1 110 ? 17.033 -8.461 -2.803 1.00 81.00 110 ASP A CA 1
ATOM 886 C C . ASP A 1 110 ? 18.061 -8.538 -3.936 1.00 81.00 110 ASP A C 1
ATOM 888 O O . ASP A 1 110 ? 17.959 -9.359 -4.842 1.00 81.00 110 ASP A O 1
ATOM 892 N N . SER A 1 111 ? 19.072 -7.669 -3.889 1.00 74.31 111 SER A N 1
ATOM 893 C CA . SER A 1 111 ? 20.120 -7.602 -4.913 1.00 74.31 111 SER A CA 1
ATOM 894 C C . SER A 1 111 ? 21.142 -8.742 -4.847 1.00 74.31 111 SER A C 1
ATOM 896 O O . SER A 1 111 ? 22.038 -8.801 -5.693 1.00 74.31 111 SER A O 1
ATOM 898 N N . HIS A 1 112 ? 21.074 -9.602 -3.829 1.00 70.25 112 HIS A N 1
ATOM 899 C CA . HIS A 1 112 ? 22.052 -10.657 -3.565 1.00 70.25 112 HIS A CA 1
ATOM 900 C C . HIS A 1 112 ? 21.453 -12.069 -3.562 1.00 70.25 112 HIS A C 1
ATOM 902 O O . HIS A 1 112 ? 22.214 -13.039 -3.509 1.00 70.25 112 HIS A O 1
ATOM 908 N N . ALA A 1 113 ? 20.130 -12.193 -3.667 1.00 75.50 113 ALA A N 1
ATOM 909 C CA . ALA A 1 113 ? 19.428 -13.464 -3.781 1.00 75.50 113 ALA A CA 1
ATOM 910 C C . ALA A 1 113 ? 18.918 -13.716 -5.208 1.00 75.50 113 ALA A C 1
ATOM 912 O O . ALA A 1 113 ? 18.805 -12.812 -6.032 1.00 75.50 113 ALA A O 1
ATOM 913 N N . VAL A 1 114 ? 18.627 -14.982 -5.509 1.00 72.38 114 VAL A N 1
ATOM 914 C CA . VAL A 1 114 ? 17.875 -15.350 -6.716 1.00 72.38 114 VAL A CA 1
ATOM 915 C C . VAL A 1 114 ? 16.391 -15.108 -6.451 1.00 72.38 114 VAL A C 1
ATOM 917 O O . VAL A 1 114 ? 15.915 -15.401 -5.356 1.00 72.38 114 VAL A O 1
ATOM 920 N N . ASP A 1 115 ? 15.664 -14.623 -7.458 1.00 74.19 115 ASP A N 1
ATOM 921 C CA . ASP A 1 115 ? 14.226 -14.360 -7.365 1.00 74.19 115 AS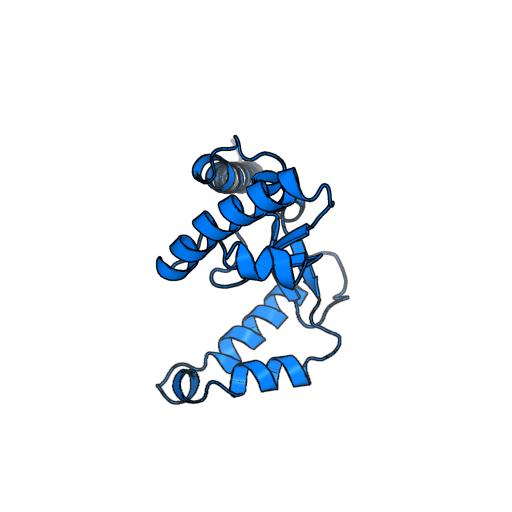P A CA 1
ATOM 922 C C . ASP A 1 115 ? 13.443 -15.619 -6.935 1.00 74.19 115 ASP A C 1
ATOM 924 O O . ASP A 1 115 ? 13.279 -16.573 -7.700 1.00 74.19 115 ASP A O 1
ATOM 928 N N . GLU A 1 116 ? 12.900 -15.598 -5.715 1.00 81.94 116 GLU A N 1
ATOM 929 C CA . GLU A 1 116 ? 11.909 -16.580 -5.243 1.00 81.94 116 GLU A CA 1
ATOM 930 C C . GLU A 1 116 ? 10.473 -16.179 -5.631 1.00 81.94 116 GLU A C 1
ATOM 932 O O . GLU A 1 116 ? 9.555 -17.002 -5.625 1.00 81.94 116 GLU A O 1
ATOM 937 N N . MET A 1 117 ? 10.275 -14.909 -6.006 1.00 89.12 117 MET A N 1
ATOM 938 C CA . MET A 1 117 ? 8.991 -14.324 -6.389 1.00 89.12 117 MET A CA 1
ATOM 939 C C . MET A 1 117 ? 9.062 -13.753 -7.806 1.00 89.12 117 MET A C 1
ATOM 941 O O . MET A 1 117 ? 10.044 -13.140 -8.198 1.00 89.12 117 MET A O 1
ATOM 945 N N . ASN A 1 118 ? 7.975 -13.886 -8.565 1.00 90.62 118 ASN A N 1
ATOM 946 C CA . ASN A 1 118 ? 7.833 -13.304 -9.904 1.00 90.62 118 ASN A CA 1
ATOM 947 C C . ASN A 1 118 ? 6.948 -12.047 -9.919 1.00 90.62 118 ASN A C 1
ATOM 949 O O . ASN A 1 118 ? 6.955 -11.288 -10.889 1.00 90.62 118 ASN A O 1
ATOM 953 N N . LEU A 1 119 ? 6.129 -11.856 -8.879 1.00 92.69 119 LEU A N 1
ATOM 954 C CA . LEU A 1 119 ? 5.276 -10.686 -8.685 1.00 92.69 119 LEU A CA 1
ATOM 955 C C . LEU A 1 119 ? 5.191 -10.373 -7.195 1.00 92.69 119 LEU A C 1
ATOM 957 O O . LEU A 1 119 ? 4.732 -11.215 -6.427 1.00 92.69 119 LEU A O 1
ATOM 961 N N . ALA A 1 120 ? 5.539 -9.150 -6.802 1.00 91.56 120 ALA A N 1
ATOM 962 C CA . ALA A 1 120 ? 5.487 -8.742 -5.408 1.00 91.56 120 ALA A CA 1
ATOM 963 C C . A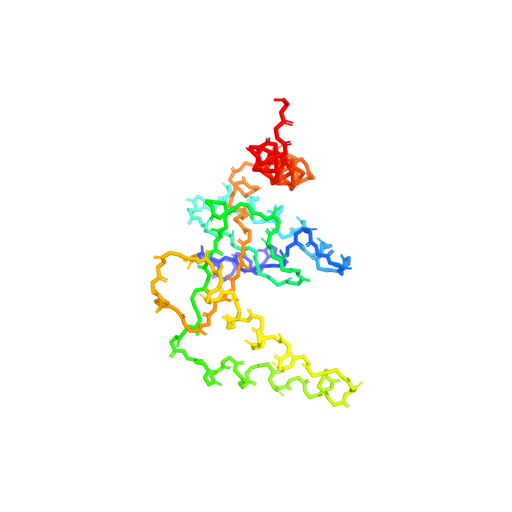LA A 1 120 ? 4.974 -7.311 -5.230 1.00 91.56 120 ALA A C 1
ATOM 965 O O . ALA A 1 120 ? 5.201 -6.415 -6.044 1.00 91.56 120 ALA A O 1
ATOM 966 N N . SER A 1 121 ? 4.269 -7.067 -4.130 1.00 89.75 121 SER A N 1
ATOM 967 C CA . SER A 1 121 ? 3.881 -5.720 -3.714 1.00 89.75 121 SER A CA 1
ATOM 968 C C . SER A 1 121 ? 4.565 -5.385 -2.402 1.00 89.75 121 SER A C 1
ATOM 970 O O . SER A 1 121 ? 4.433 -6.137 -1.443 1.00 89.75 121 SER A O 1
ATOM 972 N N . TYR A 1 122 ? 5.216 -4.227 -2.332 1.00 89.50 122 TYR A N 1
ATOM 973 C CA . TYR A 1 122 ? 5.623 -3.661 -1.050 1.00 89.50 122 TYR A CA 1
ATOM 974 C C . TYR A 1 122 ? 4.403 -3.134 -0.298 1.00 89.50 122 TYR A C 1
ATOM 976 O O . TYR A 1 122 ? 3.449 -2.631 -0.909 1.00 89.50 122 TYR A O 1
ATOM 984 N N . ALA A 1 123 ? 4.452 -3.264 1.019 1.00 87.62 123 ALA A N 1
ATOM 985 C CA . ALA A 1 123 ? 3.456 -2.789 1.955 1.00 87.62 123 ALA A CA 1
ATOM 986 C C . ALA A 1 123 ? 4.144 -2.199 3.191 1.00 87.62 123 ALA A C 1
ATOM 988 O O . ALA A 1 123 ? 5.225 -2.637 3.581 1.00 87.62 123 ALA A O 1
ATOM 989 N N . MET A 1 124 ? 3.507 -1.196 3.792 1.00 88.12 124 MET A N 1
ATOM 990 C CA . MET A 1 124 ? 3.892 -0.696 5.113 1.00 88.12 124 MET A CA 1
ATOM 991 C C . MET A 1 124 ? 3.172 -1.532 6.174 1.00 88.12 124 MET A C 1
ATOM 993 O O . MET A 1 124 ? 1.965 -1.780 6.040 1.00 88.12 124 MET A O 1
ATOM 997 N N . ASP A 1 125 ? 3.890 -1.951 7.217 1.00 87.81 125 ASP A N 1
ATOM 998 C CA . ASP A 1 125 ? 3.259 -2.562 8.385 1.00 87.81 125 ASP A CA 1
ATOM 999 C C . ASP A 1 125 ? 2.489 -1.492 9.167 1.00 87.81 125 ASP A C 1
ATOM 1001 O O . ASP A 1 125 ? 3.066 -0.533 9.659 1.00 87.81 125 ASP A O 1
ATOM 1005 N N . LEU A 1 126 ? 1.168 -1.628 9.272 1.00 89.50 126 LEU A N 1
ATOM 1006 C CA . LEU A 1 126 ? 0.341 -0.702 10.054 1.00 89.50 126 LEU A CA 1
ATOM 1007 C C . LEU A 1 126 ? -0.094 -1.298 11.391 1.00 89.50 126 LEU A C 1
ATOM 1009 O O . LEU A 1 126 ? -0.843 -0.659 12.136 1.00 89.50 126 LEU A O 1
ATOM 1013 N N . LYS A 1 127 ? 0.353 -2.515 11.714 1.00 86.88 127 LYS A N 1
ATOM 1014 C CA . LYS A 1 127 ? 0.048 -3.178 12.979 1.00 86.88 127 LYS A CA 1
ATOM 1015 C C . LYS A 1 127 ? 0.432 -2.334 14.203 1.00 86.88 127 LYS A C 1
ATOM 1017 O O . LYS A 1 127 ? -0.407 -2.280 15.104 1.00 86.88 127 LYS A O 1
ATOM 1022 N N . PRO A 1 128 ? 1.574 -1.612 14.250 1.00 90.81 128 PRO A N 1
ATOM 1023 C CA . PRO A 1 128 ? 1.908 -0.777 15.407 1.00 90.81 128 PRO A CA 1
ATOM 1024 C C . PRO A 1 128 ? 0.821 0.250 15.751 1.00 90.81 128 PRO A C 1
ATOM 1026 O O . PRO A 1 128 ? 0.423 0.357 16.905 1.00 90.81 128 PRO A O 1
ATOM 1029 N N . LEU A 1 129 ? 0.250 0.923 14.745 1.00 91.12 129 LEU A N 1
ATOM 1030 C CA . LEU A 1 129 ? -0.808 1.930 14.928 1.00 91.12 129 LEU A CA 1
ATOM 1031 C C . LEU A 1 129 ? -2.162 1.342 15.355 1.00 91.12 129 LEU A C 1
ATOM 1033 O O . LEU A 1 129 ? -3.054 2.059 15.809 1.00 91.12 129 LEU A O 1
ATOM 1037 N N . VAL A 1 130 ? -2.353 0.040 15.149 1.00 88.06 130 VAL A N 1
ATOM 1038 C CA . VAL A 1 130 ? -3.554 -0.688 15.577 1.00 88.06 130 VAL A CA 1
ATOM 1039 C C . VAL A 1 130 ? -3.385 -1.221 16.995 1.00 88.06 130 VAL A C 1
ATOM 1041 O O . VAL A 1 130 ? -4.352 -1.228 17.760 1.00 88.06 130 VAL A O 1
ATOM 1044 N N . ASP A 1 131 ? -2.180 -1.680 17.324 1.00 87.38 131 ASP A N 1
ATOM 1045 C CA . ASP A 1 131 ? -1.839 -2.257 18.620 1.00 87.38 131 ASP A CA 1
ATOM 1046 C C . ASP A 1 131 ? -1.672 -1.186 19.701 1.00 87.38 131 ASP A C 1
ATOM 1048 O O . ASP A 1 131 ? -2.134 -1.393 20.824 1.00 87.38 131 ASP A O 1
ATOM 1052 N N . ASP A 1 132 ? -1.098 -0.033 19.351 1.00 90.50 132 ASP A N 1
ATOM 1053 C CA . ASP A 1 132 ? -1.004 1.141 20.214 1.00 90.50 132 ASP A CA 1
ATOM 1054 C C . ASP A 1 132 ? -1.703 2.355 19.570 1.00 90.50 132 ASP A C 1
ATOM 1056 O O . ASP A 1 132 ? -1.110 3.089 18.775 1.00 90.50 132 ASP A O 1
ATOM 1060 N N . PRO A 1 133 ? -2.976 2.613 19.928 1.00 88.00 133 PRO A N 1
ATOM 1061 C CA . PRO A 1 133 ? -3.738 3.737 19.390 1.00 88.00 133 PRO A CA 1
ATOM 1062 C C . PRO A 1 133 ? -3.282 5.107 19.912 1.00 88.00 133 PRO A C 1
ATOM 1064 O O . PRO A 1 133 ? -3.856 6.116 19.499 1.00 88.00 133 PRO A O 1
ATOM 1067 N N . SER A 1 134 ? -2.334 5.149 20.858 1.00 92.19 134 SER A N 1
ATOM 1068 C CA . SER A 1 134 ? -1.749 6.391 21.373 1.00 92.19 134 SER A CA 1
ATOM 1069 C C . SER A 1 134 ? -0.603 6.914 20.506 1.00 92.19 134 SER A C 1
ATOM 1071 O O . SER A 1 134 ? -0.254 8.089 20.620 1.00 92.19 134 SER A O 1
ATOM 1073 N N . LEU A 1 135 ? -0.063 6.078 19.610 1.00 94.44 135 LEU A N 1
ATOM 1074 C CA . LEU A 1 135 ? 0.946 6.490 18.641 1.00 94.44 135 LEU A CA 1
ATOM 1075 C C . LEU A 1 135 ? 0.412 7.596 17.727 1.00 94.44 135 LEU A C 1
ATOM 1077 O O . LEU A 1 135 ? -0.690 7.508 17.174 1.00 94.44 135 LEU A O 1
ATOM 1081 N N . ASP A 1 136 ? 1.233 8.624 17.523 1.00 95.56 136 ASP A N 1
ATOM 1082 C CA . ASP A 1 136 ? 0.967 9.624 16.500 1.00 95.56 136 ASP A CA 1
ATOM 1083 C C . ASP A 1 136 ? 1.171 9.010 15.110 1.00 95.56 136 ASP A C 1
ATOM 1085 O O . ASP A 1 136 ? 2.257 8.549 14.763 1.00 95.56 136 ASP A O 1
ATOM 1089 N N . ILE A 1 137 ? 0.111 9.019 14.300 1.00 93.25 137 ILE A N 1
ATOM 1090 C CA . ILE A 1 137 ? 0.132 8.488 12.934 1.00 93.25 137 ILE A CA 1
ATOM 1091 C C . ILE A 1 137 ? 1.155 9.247 12.085 1.00 93.25 137 ILE A C 1
ATOM 1093 O O . ILE A 1 137 ? 1.881 8.622 11.314 1.00 93.25 137 ILE A O 1
ATOM 1097 N N . ALA A 1 138 ? 1.209 10.577 12.213 1.00 95.00 138 ALA A N 1
ATOM 1098 C CA . ALA A 1 138 ? 2.146 11.383 11.440 1.00 95.00 138 ALA A CA 1
ATOM 1099 C C . ALA A 1 138 ? 3.586 11.077 11.867 1.00 95.00 138 ALA A C 1
ATOM 1101 O O . ALA A 1 138 ? 4.401 10.739 11.014 1.00 95.00 138 ALA A O 1
ATOM 1102 N N . GLY A 1 139 ? 3.864 11.078 13.174 1.00 96.56 139 GLY A N 1
ATOM 1103 C CA . GLY A 1 139 ? 5.161 10.698 13.735 1.00 96.56 139 GLY A CA 1
ATOM 1104 C C . GLY A 1 139 ? 5.611 9.278 13.377 1.00 96.56 139 GLY A C 1
ATOM 1105 O O . GLY A 1 139 ? 6.796 9.057 13.142 1.00 96.56 139 GLY A O 1
ATOM 1106 N N . TYR A 1 140 ? 4.693 8.312 13.267 1.00 94.12 140 TYR A N 1
ATOM 1107 C CA . TYR A 1 140 ? 5.029 6.955 12.820 1.00 94.12 140 TYR A CA 1
ATOM 1108 C C . TYR A 1 140 ? 5.561 6.939 11.380 1.00 94.12 140 TYR A C 1
ATOM 1110 O O . TYR A 1 140 ? 6.603 6.343 11.107 1.00 94.12 140 TYR A O 1
ATOM 1118 N N . VAL A 1 141 ? 4.866 7.626 10.468 1.00 93.12 141 VAL A N 1
ATOM 1119 C CA . VAL A 1 141 ? 5.267 7.727 9.056 1.00 93.12 141 VAL A CA 1
ATOM 1120 C C . VAL A 1 141 ? 6.550 8.546 8.910 1.00 93.12 141 VAL A C 1
ATOM 1122 O O . VAL A 1 141 ? 7.442 8.147 8.163 1.00 93.12 141 VAL A O 1
ATOM 1125 N N . ASP A 1 142 ? 6.661 9.653 9.645 1.00 95.62 142 ASP A N 1
ATOM 1126 C CA . ASP A 1 142 ? 7.848 10.511 9.671 1.00 95.62 142 ASP A CA 1
ATOM 1127 C C . ASP A 1 142 ? 9.083 9.747 10.165 1.00 95.62 142 ASP A C 1
ATOM 1129 O O . ASP A 1 142 ? 10.147 9.820 9.559 1.00 95.62 142 ASP A O 1
ATOM 1133 N N . GLY A 1 143 ? 8.921 8.892 11.179 1.00 95.88 143 GLY A N 1
ATOM 1134 C CA . GLY A 1 143 ? 9.991 8.019 11.653 1.00 95.88 143 GLY A CA 1
ATOM 1135 C C . GLY A 1 143 ? 10.539 7.081 10.571 1.00 95.88 143 GLY A C 1
ATOM 1136 O O . GLY A 1 143 ? 11.754 6.904 10.491 1.00 95.88 143 GLY A O 1
ATOM 1137 N N . CYS A 1 144 ? 9.684 6.498 9.717 1.00 93.75 144 CYS A N 1
ATOM 1138 C CA . CYS A 1 144 ? 10.149 5.700 8.570 1.00 93.75 144 CYS A CA 1
ATOM 1139 C C . CYS A 1 144 ? 10.988 6.544 7.599 1.00 93.75 144 CYS A C 1
ATOM 1141 O O . CYS A 1 144 ? 12.016 6.081 7.104 1.00 93.75 144 CYS A O 1
ATOM 1143 N N . ILE A 1 145 ? 10.561 7.783 7.338 1.00 94.75 145 ILE A N 1
ATOM 1144 C CA . ILE A 1 145 ? 11.260 8.705 6.436 1.00 94.75 145 ILE A CA 1
ATOM 1145 C C . ILE A 1 145 ? 12.618 9.108 7.017 1.00 94.75 145 ILE A C 1
ATOM 1147 O O . ILE A 1 145 ? 13.607 9.100 6.284 1.00 94.75 145 ILE A O 1
ATOM 1151 N N . GLU A 1 146 ? 12.692 9.430 8.311 1.00 97.31 146 GLU A N 1
ATOM 1152 C CA . GLU A 1 146 ? 13.946 9.839 8.949 1.00 97.31 146 GLU A CA 1
ATOM 1153 C C . GLU A 1 146 ? 14.967 8.699 8.942 1.00 97.31 146 GLU A C 1
ATOM 1155 O O . GLU A 1 146 ? 16.105 8.907 8.528 1.00 97.31 146 GLU A O 1
ATOM 1160 N N . ARG A 1 147 ? 14.556 7.467 9.268 1.00 97.12 147 ARG A N 1
ATOM 1161 C CA . ARG A 1 147 ? 15.461 6.306 9.208 1.00 97.12 147 ARG A CA 1
ATOM 1162 C C . ARG A 1 147 ? 15.961 6.032 7.791 1.00 97.12 147 ARG A C 1
ATOM 1164 O O . ARG A 1 147 ? 17.144 5.761 7.597 1.00 97.12 147 ARG A O 1
ATOM 1171 N N . PHE A 1 148 ? 15.098 6.164 6.782 1.00 95.94 148 PHE A N 1
ATOM 1172 C CA . PHE A 1 148 ? 15.525 6.071 5.385 1.00 95.94 148 PHE A CA 1
ATOM 1173 C C . PHE A 1 148 ? 16.510 7.183 5.005 1.00 95.94 148 PHE A C 1
ATOM 1175 O O . PHE A 1 148 ? 17.536 6.925 4.374 1.00 95.94 148 PHE A O 1
ATOM 1182 N N . ARG A 1 149 ? 16.236 8.426 5.417 1.00 96.88 149 ARG A N 1
ATOM 1183 C CA . ARG A 1 149 ? 17.130 9.570 5.204 1.00 96.88 149 ARG A CA 1
ATOM 1184 C C . ARG A 1 149 ? 18.501 9.337 5.845 1.00 96.88 149 ARG A C 1
ATOM 1186 O O . ARG A 1 149 ? 19.519 9.628 5.213 1.00 96.88 149 ARG A O 1
ATOM 1193 N N . GLU A 1 150 ? 18.535 8.826 7.069 1.00 97.50 150 GLU A N 1
ATOM 1194 C CA . GLU A 1 150 ? 19.763 8.491 7.791 1.00 97.50 150 GLU A CA 1
ATOM 1195 C C . GLU A 1 150 ? 20.551 7.368 7.108 1.00 97.50 150 GLU A C 1
ATOM 1197 O O . GLU A 1 150 ? 21.762 7.513 6.936 1.00 97.50 150 GLU A O 1
ATOM 1202 N N . ASP A 1 151 ? 19.893 6.292 6.659 1.00 96.12 151 ASP A N 1
ATOM 1203 C CA . ASP A 1 151 ? 20.540 5.196 5.922 1.00 96.12 151 ASP A CA 1
ATOM 1204 C C . ASP A 1 151 ? 21.171 5.697 4.616 1.00 96.12 151 ASP A C 1
ATOM 1206 O O . ASP A 1 151 ? 22.362 5.473 4.375 1.00 96.12 151 ASP A O 1
ATOM 1210 N N . VAL A 1 152 ? 20.423 6.469 3.817 1.00 95.69 152 VAL A N 1
ATOM 1211 C CA . VAL A 1 152 ? 20.936 7.083 2.582 1.00 95.69 152 VAL A CA 1
ATOM 1212 C C . VAL A 1 152 ? 22.146 7.965 2.885 1.00 95.69 152 VAL A C 1
ATOM 1214 O O . VAL A 1 152 ? 23.191 7.819 2.245 1.00 95.69 152 VAL A O 1
ATOM 1217 N N . ARG A 1 153 ? 22.044 8.853 3.883 1.00 96.50 153 ARG A N 1
ATOM 1218 C CA . ARG A 1 153 ? 23.153 9.725 4.294 1.00 96.50 153 ARG A CA 1
ATOM 1219 C C . ARG A 1 153 ? 24.364 8.901 4.730 1.00 96.50 153 ARG A C 1
ATOM 1221 O O . ARG A 1 153 ? 25.461 9.171 4.256 1.00 96.50 153 ARG A O 1
ATOM 1228 N N . SER A 1 154 ? 24.174 7.891 5.579 1.00 96.19 154 SER A N 1
ATOM 1229 C CA . SER A 1 154 ? 25.241 7.009 6.064 1.00 96.19 154 SER A CA 1
ATOM 1230 C C . SER A 1 154 ? 25.958 6.311 4.910 1.00 96.19 154 SER A C 1
ATOM 1232 O O . SER A 1 154 ? 27.187 6.327 4.851 1.00 96.19 154 SER A O 1
ATOM 1234 N N . ARG A 1 155 ? 25.211 5.740 3.957 1.00 94.81 155 ARG A N 1
ATOM 1235 C CA . ARG A 1 155 ? 25.778 5.060 2.784 1.00 94.81 155 ARG A CA 1
ATOM 1236 C C . ARG A 1 155 ? 26.562 6.013 1.900 1.00 94.81 155 ARG A C 1
ATOM 1238 O O . ARG A 1 155 ? 27.688 5.689 1.546 1.00 94.81 155 ARG A O 1
ATOM 1245 N N . VAL A 1 156 ? 26.007 7.181 1.577 1.00 96.44 156 VAL A N 1
ATOM 1246 C CA . VAL A 1 156 ? 26.705 8.189 0.764 1.00 96.44 156 VAL A CA 1
ATOM 1247 C C . VAL A 1 156 ? 27.974 8.665 1.477 1.00 96.44 156 VAL A C 1
ATOM 1249 O O . VAL A 1 156 ? 29.039 8.671 0.865 1.00 96.44 156 VAL A O 1
ATOM 1252 N N . SER A 1 157 ? 27.896 8.965 2.779 1.00 96.06 157 SER A N 1
ATOM 1253 C CA . SER A 1 157 ? 29.040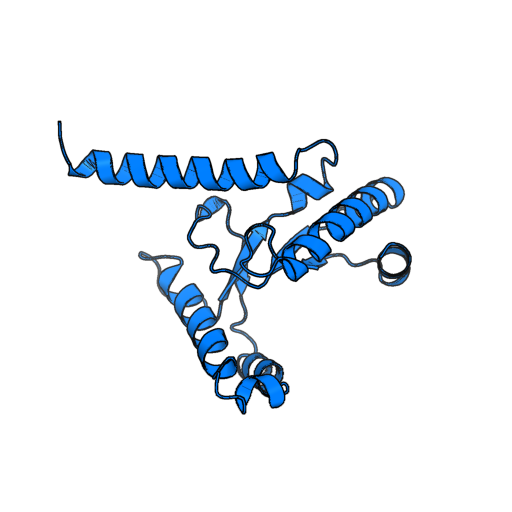 9.384 3.601 1.00 96.06 157 SER A CA 1
ATOM 1254 C C . SER A 1 157 ? 30.211 8.395 3.570 1.00 96.06 157 SER A C 1
ATOM 1256 O O . SER A 1 157 ? 31.359 8.827 3.557 1.00 96.06 157 SER A O 1
ATOM 1258 N N . ARG A 1 158 ? 29.956 7.080 3.477 1.00 95.69 158 ARG A N 1
ATOM 1259 C CA . ARG A 1 158 ? 31.019 6.057 3.367 1.00 95.69 158 ARG A CA 1
ATOM 1260 C C . ARG A 1 158 ? 31.874 6.183 2.104 1.00 95.69 158 ARG A C 1
ATOM 1262 O O . ARG A 1 158 ? 33.000 5.699 2.108 1.00 95.69 158 ARG A O 1
ATOM 1269 N N . PHE A 1 159 ? 31.346 6.780 1.035 1.00 95.12 159 PHE A N 1
ATOM 1270 C CA . PHE A 1 159 ? 32.007 6.827 -0.275 1.00 95.12 159 PHE A CA 1
ATOM 1271 C C . PHE A 1 159 ? 32.437 8.227 -0.713 1.00 95.12 159 PHE A C 1
ATOM 1273 O O . PHE A 1 159 ? 33.174 8.339 -1.688 1.00 95.12 159 PHE A O 1
ATOM 1280 N N . ILE A 1 160 ? 31.993 9.283 -0.027 1.00 92.94 160 ILE A N 1
ATOM 1281 C CA . ILE A 1 160 ? 32.437 10.651 -0.331 1.00 92.94 160 ILE A CA 1
ATOM 1282 C C . ILE A 1 160 ? 33.768 11.005 0.337 1.00 92.94 160 ILE A C 1
ATOM 1284 O O . ILE A 1 160 ? 34.461 11.854 -0.208 1.00 92.94 160 ILE A O 1
ATOM 1288 N N . GLY A 1 161 ? 34.153 10.302 1.413 1.00 70.81 161 GLY A N 1
ATOM 1289 C CA . GLY A 1 161 ? 35.381 10.567 2.169 1.00 70.81 161 GLY A CA 1
ATOM 1290 C C . GLY A 1 161 ? 35.360 11.935 2.860 1.00 70.81 161 GLY A C 1
ATOM 1291 O O . GLY A 1 161 ? 34.951 12.929 2.270 1.00 70.81 161 GLY A O 1
ATOM 1292 N N . ASP A 1 162 ? 35.814 11.982 4.108 1.00 58.56 162 ASP A N 1
ATOM 1293 C CA . ASP A 1 162 ? 36.466 13.190 4.625 1.00 58.56 162 ASP A CA 1
ATOM 1294 C C . ASP A 1 162 ? 37.981 12.979 4.492 1.00 58.56 162 ASP A C 1
ATOM 1296 O O . ASP A 1 162 ? 38.431 11.834 4.755 1.00 58.56 162 ASP A O 1
#

pLDDT: mean 86.43, std 10.9, range [45.5, 97.5]

Foldseek 3Di:
DLVCCVVVVDQEAEAADCPAPDVVRNVVVVVVLVSLLVVCVVVVDHHWYKYDDHDAVPLFDLVQKDKDAPQPCVVVVLVVQVVPVVCPVVPDNSSCVQQVVQQCCQCVSDPPDDRPGRGITIIGGCSVCSNDVVDDPVVVVVVRNVVSVVVVVVVVDVPVDD

Radius of gyration: 17.92 Å; chains: 1; bounding box: 57×31×45 Å